Protein AF-A0ABD3V0P4-F1 (afdb_monomer)

Mean predicted aligned error: 9.11 Å

Foldseek 3Di:
DPPPPDDAQAAQDPDDLLLVSLVRRVVRLVVVCVVVVVVVDDQLSSLVSCLVRNDDVLVVVLVPFDDPPVCSSGNVSSSVSSNCVSVPQLPLVVLVVCLVPDDADPPHDPVRSLVVSLVSLVSNPCDPCSQVSRDD

Secondary structure (DSSP, 8-state):
-----PPPPPPP--SS-HHHHHHHHHHHHHHHHHHHTGGGS-HHHHHHHHHHHS-HHHHHHHHHS---TTTTT-HHHHHHHHHHHHSPPP-HHHHHHHHHT-PPPTT--HHHHHHHHHHHHTTTT-GGGGGGSS--

Structure (mmCIF, N/CA/C/O backbone):
data_AF-A0ABD3V0P4-F1
#
_entry.id   AF-A0ABD3V0P4-F1
#
loop_
_atom_site.group_PDB
_atom_site.id
_atom_site.type_symbol
_atom_site.label_atom_id
_atom_site.label_alt_id
_atom_site.label_comp_id
_atom_site.label_asym_id
_atom_site.label_entity_id
_atom_site.label_seq_id
_atom_site.pdbx_PDB_ins_code
_atom_site.Cartn_x
_atom_site.Cartn_y
_atom_site.Cartn_z
_atom_site.occupancy
_atom_site.B_iso_or_equiv
_atom_site.auth_seq_id
_atom_site.auth_comp_id
_atom_site.auth_asym_id
_atom_site.auth_atom_id
_atom_site.pdbx_PDB_model_num
ATOM 1 N N . MET A 1 1 ? -38.271 5.295 5.638 1.00 37.38 1 MET A N 1
ATOM 2 C CA . MET A 1 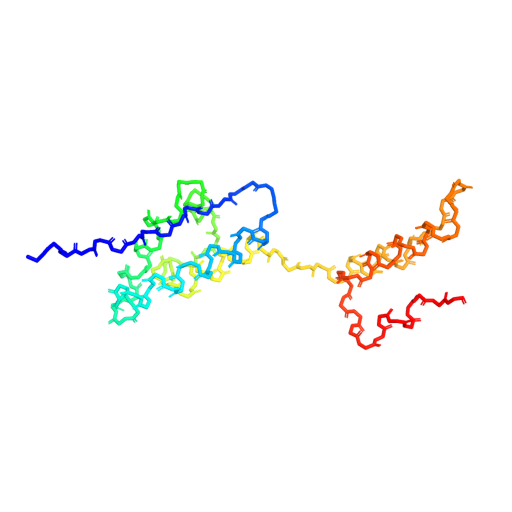1 ? -37.039 5.860 5.049 1.00 37.38 1 MET A CA 1
ATOM 3 C C . MET A 1 1 ? -35.986 4.768 5.059 1.00 37.38 1 MET A C 1
ATOM 5 O O . MET A 1 1 ? -35.429 4.472 6.107 1.00 37.38 1 MET A O 1
ATOM 9 N N . THR A 1 2 ? -35.813 4.065 3.944 1.00 40.81 2 THR A N 1
ATOM 10 C CA . THR A 1 2 ? -34.759 3.058 3.783 1.00 40.81 2 THR A CA 1
ATOM 11 C C . THR A 1 2 ? -33.415 3.770 3.838 1.00 40.81 2 THR A C 1
ATOM 13 O O . THR A 1 2 ? -33.044 4.453 2.890 1.00 40.81 2 THR A O 1
ATOM 16 N N . SER A 1 3 ? -32.729 3.664 4.979 1.00 45.22 3 SER A N 1
ATOM 17 C CA . SER A 1 3 ? -31.332 4.072 5.130 1.00 45.22 3 SER A CA 1
ATOM 18 C C . SER A 1 3 ? -30.527 3.355 4.046 1.00 45.22 3 SER A C 1
ATOM 20 O O . SER A 1 3 ? -30.382 2.131 4.087 1.00 45.22 3 SER A O 1
ATOM 22 N N . GLY A 1 4 ? -30.131 4.088 3.003 1.00 55.75 4 GLY A N 1
ATOM 23 C CA . GLY A 1 4 ? -29.355 3.538 1.900 1.00 55.75 4 GLY A CA 1
ATOM 24 C C . GLY A 1 4 ? -28.021 3.070 2.457 1.00 55.75 4 GLY A C 1
ATOM 25 O O . GLY A 1 4 ? -27.222 3.889 2.901 1.00 55.75 4 GLY A O 1
ATOM 26 N N . LYS A 1 5 ? -27.799 1.753 2.497 1.00 72.62 5 LYS A N 1
ATOM 27 C CA . LYS A 1 5 ? -26.505 1.199 2.899 1.00 72.62 5 LYS A CA 1
ATOM 28 C C . LYS A 1 5 ? -25.468 1.695 1.896 1.00 72.62 5 LYS A C 1
ATOM 30 O O . LYS A 1 5 ? -25.539 1.335 0.723 1.00 72.62 5 LYS A O 1
ATOM 35 N N . LEU A 1 6 ? -24.549 2.540 2.358 1.00 82.44 6 LEU A N 1
ATOM 36 C CA . LEU A 1 6 ? -23.395 2.945 1.567 1.00 82.44 6 LEU A CA 1
ATOM 37 C C . LEU A 1 6 ? -22.634 1.685 1.122 1.00 82.44 6 LEU A C 1
ATOM 39 O O . LEU A 1 6 ? -22.505 0.749 1.922 1.00 82.44 6 LEU A O 1
ATOM 43 N N . PRO A 1 7 ? -22.176 1.624 -0.139 1.00 83.94 7 PRO A N 1
ATOM 44 C CA . PRO A 1 7 ? -21.426 0.476 -0.620 1.00 83.94 7 PRO A CA 1
ATOM 45 C C . PRO A 1 7 ? -20.112 0.359 0.157 1.00 83.94 7 PRO A C 1
ATOM 47 O O . PRO A 1 7 ? -19.422 1.352 0.387 1.00 83.94 7 PRO A O 1
ATOM 50 N N . VAL A 1 8 ? -19.782 -0.863 0.572 1.00 91.19 8 VAL A N 1
ATOM 51 C CA . VAL A 1 8 ? -18.477 -1.170 1.171 1.00 91.19 8 VAL A CA 1
ATOM 52 C C . VAL A 1 8 ? -17.387 -1.145 0.090 1.00 91.19 8 VAL A C 1
ATOM 54 O O . VAL A 1 8 ? -17.704 -1.426 -1.071 1.00 91.19 8 VAL A O 1
ATOM 57 N N . PRO A 1 9 ? -16.123 -0.830 0.433 1.00 94.94 9 PRO A N 1
ATOM 58 C CA . PRO A 1 9 ? -15.013 -0.886 -0.516 1.00 94.94 9 PRO A CA 1
ATOM 59 C C . PRO A 1 9 ? -14.893 -2.266 -1.161 1.00 94.94 9 PRO A C 1
ATOM 61 O O . PRO A 1 9 ? -15.227 -3.279 -0.534 1.00 94.94 9 PRO A O 1
ATOM 64 N N . PHE A 1 10 ? -14.381 -2.323 -2.393 1.00 96.19 10 PHE A N 1
ATOM 65 C CA . PHE A 1 10 ? -13.983 -3.614 -2.939 1.00 96.19 10 PHE A CA 1
ATOM 66 C C . PHE A 1 10 ? -12.791 -4.141 -2.128 1.00 96.19 10 PHE A C 1
ATOM 68 O O . PHE A 1 10 ? -11.945 -3.351 -1.706 1.00 96.19 10 PHE A O 1
ATOM 75 N N . PRO A 1 11 ? -12.713 -5.455 -1.867 1.00 97.50 11 PRO A N 1
ATOM 76 C CA . PRO A 1 11 ? -11.554 -6.033 -1.199 1.00 97.50 11 PRO A CA 1
ATOM 77 C C . PRO A 1 11 ? -10.258 -5.767 -1.974 1.00 97.50 11 PRO A C 1
ATOM 79 O O . PRO A 1 11 ? -10.275 -5.710 -3.201 1.00 97.50 11 PRO A O 1
ATOM 82 N N . MET A 1 12 ? -9.128 -5.680 -1.270 1.00 97.88 12 MET A N 1
ATOM 83 C CA . MET A 1 12 ? -7.825 -5.472 -1.901 1.00 97.88 12 MET A CA 1
ATOM 84 C C . MET A 1 12 ? -7.451 -6.661 -2.802 1.00 97.88 12 MET A C 1
ATOM 86 O O . MET A 1 12 ? -7.386 -7.813 -2.355 1.00 97.88 12 MET A O 1
ATOM 90 N N . GLU A 1 13 ? -7.158 -6.373 -4.070 1.00 97.38 13 GLU A N 1
ATOM 91 C CA . GLU A 1 13 ? -6.719 -7.356 -5.058 1.00 97.38 13 GLU A CA 1
ATOM 92 C C . GLU A 1 13 ? -5.213 -7.634 -4.940 1.00 97.38 13 GLU A C 1
ATOM 94 O O . GLU A 1 13 ? -4.366 -6.838 -5.341 1.00 97.38 13 GLU A O 1
ATOM 99 N N . VAL A 1 14 ? -4.862 -8.814 -4.422 1.00 95.00 14 VAL A N 1
ATOM 100 C CA . VAL A 1 14 ? -3.467 -9.218 -4.147 1.00 95.00 14 VAL A CA 1
ATOM 101 C C . VAL A 1 14 ? -2.765 -9.917 -5.326 1.00 95.00 14 VAL A C 1
ATOM 103 O O . VAL A 1 14 ? -1.817 -10.677 -5.132 1.00 95.00 14 VAL A O 1
ATOM 106 N N . LYS A 1 15 ? -3.250 -9.725 -6.557 1.00 89.50 15 LYS A N 1
ATOM 107 C CA . LYS A 1 15 ? -2.683 -10.306 -7.787 1.00 89.50 15 LYS A CA 1
ATOM 108 C C . LYS A 1 15 ? -2.619 -9.249 -8.887 1.00 89.50 15 LYS A C 1
ATOM 110 O O . LYS A 1 15 ? -3.441 -8.345 -8.910 1.00 89.50 15 LYS A O 1
ATOM 115 N N . GLY A 1 16 ? -1.695 -9.405 -9.834 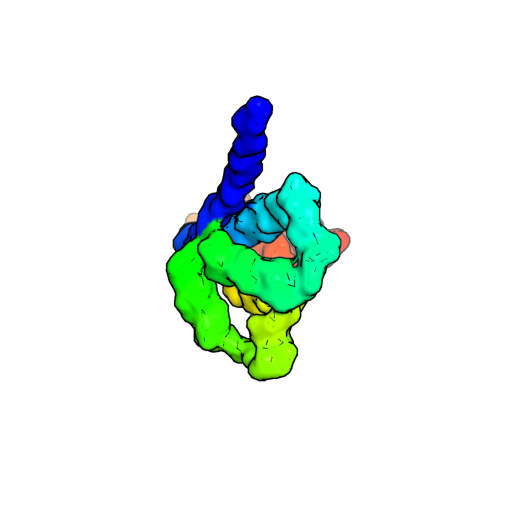1.00 89.19 16 GLY A N 1
ATOM 116 C CA . GLY A 1 16 ? -1.525 -8.451 -10.934 1.00 8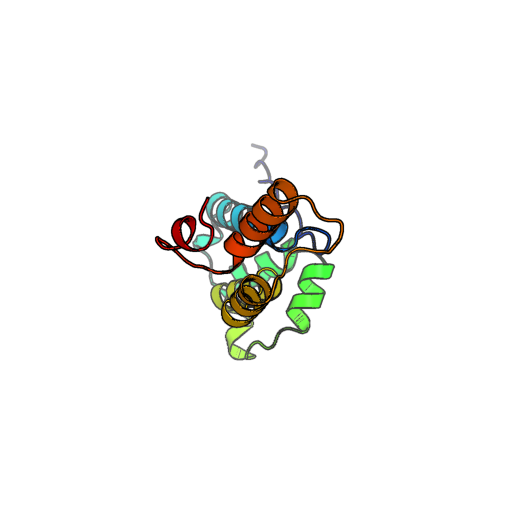9.19 16 GLY A CA 1
ATOM 117 C C . GLY A 1 16 ? -0.713 -7.227 -10.510 1.00 89.19 16 GLY A C 1
ATOM 118 O O . GLY A 1 16 ? 0.284 -7.373 -9.802 1.00 89.19 16 GLY A O 1
ATOM 119 N N . ASN A 1 17 ? -1.115 -6.033 -10.956 1.00 85.25 17 ASN A N 1
ATOM 120 C CA . ASN A 1 17 ? -0.427 -4.792 -10.602 1.00 85.25 17 ASN A CA 1
ATOM 121 C C . ASN A 1 17 ? -0.772 -4.366 -9.164 1.00 85.25 17 ASN A C 1
ATOM 123 O O . ASN A 1 17 ? -1.716 -3.618 -8.929 1.00 85.25 17 ASN A O 1
ATOM 127 N N . LEU A 1 18 ? 0.018 -4.843 -8.199 1.00 89.44 18 LEU A N 1
ATOM 128 C CA . LEU A 1 18 ? -0.204 -4.592 -6.771 1.00 89.44 18 LEU A CA 1
ATOM 129 C C . LEU A 1 18 ? -0.178 -3.104 -6.403 1.00 89.44 18 LEU A C 1
ATOM 131 O O . LEU A 1 18 ? -0.914 -2.696 -5.507 1.00 89.44 18 LEU A O 1
ATOM 135 N N . SER A 1 19 ? 0.635 -2.301 -7.096 1.00 88.12 19 SER A N 1
ATOM 136 C CA . SER A 1 19 ? 0.762 -0.871 -6.814 1.00 88.12 19 SER A CA 1
ATOM 137 C C . SER A 1 19 ? -0.503 -0.106 -7.197 1.00 88.12 19 SER A C 1
ATOM 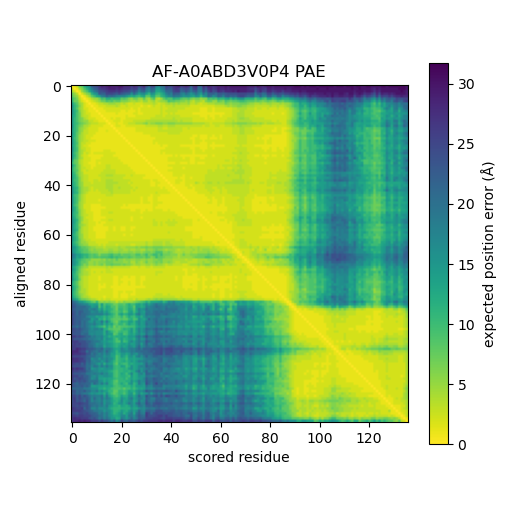139 O O . SER A 1 19 ? -1.028 0.674 -6.396 1.00 88.12 19 SER A O 1
ATOM 141 N N . ASP A 1 20 ? -1.027 -0.363 -8.397 1.00 86.38 20 ASP A N 1
ATOM 142 C CA . ASP A 1 20 ? -2.280 0.241 -8.861 1.00 86.38 20 ASP A CA 1
ATOM 143 C C . ASP A 1 20 ? -3.460 -0.248 -8.015 1.00 86.38 20 ASP A C 1
ATOM 145 O O . ASP A 1 20 ? -4.270 0.559 -7.558 1.00 86.38 20 ASP A O 1
ATOM 149 N N . ASN A 1 21 ? -3.513 -1.554 -7.730 1.00 94.44 21 ASN A N 1
ATOM 150 C CA . ASN A 1 21 ? -4.559 -2.151 -6.900 1.00 94.44 21 ASN A CA 1
ATOM 151 C C . ASN A 1 21 ? -4.585 -1.542 -5.492 1.00 94.44 21 ASN A C 1
ATOM 153 O O . ASN A 1 21 ? -5.659 -1.214 -4.988 1.00 94.44 21 ASN A O 1
ATOM 157 N N . TRP A 1 22 ? -3.418 -1.359 -4.861 1.00 96.81 22 TRP A N 1
ATOM 158 C CA . TRP A 1 22 ? -3.336 -0.743 -3.536 1.00 96.81 22 TRP A CA 1
ATOM 159 C C . TRP A 1 22 ? -3.759 0.720 -3.577 1.00 96.81 22 TRP A C 1
ATOM 161 O O . TRP A 1 22 ? -4.534 1.149 -2.731 1.00 96.81 22 TRP A O 1
ATOM 171 N N . THR A 1 23 ? -3.297 1.476 -4.575 1.00 94.56 23 THR A N 1
ATOM 172 C CA . THR A 1 23 ? -3.667 2.890 -4.742 1.00 94.56 23 THR A CA 1
ATOM 173 C C . THR A 1 23 ? -5.179 3.049 -4.921 1.00 94.56 23 THR A C 1
ATOM 175 O O . THR A 1 23 ? -5.791 3.934 -4.320 1.00 94.56 23 THR A O 1
ATOM 178 N N . PHE A 1 24 ? -5.801 2.162 -5.702 1.00 95.75 24 PHE A N 1
ATOM 179 C CA . PHE A 1 24 ? -7.250 2.118 -5.860 1.00 95.75 24 PHE A CA 1
ATOM 180 C C . PHE A 1 24 ? -7.956 1.781 -4.539 1.00 95.75 24 PHE A C 1
ATOM 182 O O . PHE A 1 24 ? -8.839 2.526 -4.116 1.00 95.75 24 PHE A O 1
ATOM 189 N N . PHE A 1 25 ? -7.543 0.708 -3.858 1.00 97.88 25 PHE A N 1
ATOM 190 C CA . PHE A 1 25 ? -8.122 0.292 -2.578 1.00 97.88 25 PHE A CA 1
ATOM 191 C C . PHE A 1 25 ? -7.997 1.374 -1.492 1.00 97.88 25 PHE A C 1
ATOM 193 O O . PHE A 1 25 ? -8.980 1.677 -0.817 1.00 97.88 25 PHE A O 1
ATOM 200 N N . GLU A 1 26 ? -6.820 1.990 -1.348 1.00 97.12 26 GLU A N 1
ATOM 201 C CA . GLU A 1 26 ? -6.548 3.088 -0.408 1.00 97.12 26 GLU A CA 1
ATOM 202 C C . GLU A 1 26 ? -7.490 4.273 -0.681 1.00 97.12 26 GLU A C 1
ATOM 204 O O . GLU A 1 26 ? -8.158 4.757 0.231 1.00 97.12 26 GLU A O 1
ATOM 209 N N . SER A 1 27 ? -7.673 4.650 -1.953 1.00 96.62 27 SER A N 1
ATOM 210 C CA . SER A 1 27 ? -8.626 5.699 -2.339 1.00 96.62 27 SER A CA 1
ATOM 211 C C . SER A 1 27 ? -10.086 5.339 -2.023 1.00 96.62 27 SER A C 1
ATOM 213 O O . SER A 1 27 ? -10.868 6.196 -1.598 1.00 96.62 27 SER A O 1
ATOM 215 N N . GLN A 1 28 ? -10.491 4.078 -2.211 1.00 96.88 28 GLN A N 1
ATOM 216 C CA . GLN A 1 28 ? -11.835 3.633 -1.832 1.00 96.88 28 GLN A CA 1
ATOM 217 C C . GLN A 1 28 ? -12.044 3.668 -0.319 1.00 96.88 28 GLN A C 1
ATOM 219 O O . GLN A 1 28 ? -13.115 4.073 0.137 1.00 96.88 28 GLN A O 1
ATOM 224 N N . TRP A 1 29 ? -11.037 3.245 0.445 1.00 97.50 29 TRP A N 1
ATOM 225 C CA . TRP A 1 29 ? -11.056 3.290 1.900 1.00 97.50 29 TRP A CA 1
ATOM 226 C C . TRP A 1 29 ? -11.238 4.722 2.409 1.00 97.50 29 TRP A C 1
ATOM 228 O O . TRP A 1 29 ? -12.154 4.958 3.194 1.00 97.50 29 TRP A O 1
ATOM 238 N N . ASP A 1 30 ? -10.451 5.678 1.909 1.00 96.44 30 ASP A N 1
ATOM 239 C CA . ASP A 1 30 ? -10.531 7.086 2.320 1.00 96.44 30 ASP A CA 1
ATOM 240 C C . ASP A 1 30 ? -11.936 7.664 2.094 1.00 96.44 30 ASP A C 1
ATOM 242 O O . ASP A 1 30 ? -12.542 8.264 2.987 1.00 96.44 30 ASP A O 1
ATOM 246 N N . ASN A 1 31 ? -12.505 7.421 0.910 1.00 96.00 31 ASN A N 1
ATOM 247 C CA . ASN A 1 31 ? -13.861 7.858 0.582 1.00 96.00 31 ASN A CA 1
ATOM 248 C C . ASN A 1 31 ? -14.916 7.190 1.472 1.00 96.00 31 ASN A C 1
ATOM 250 O O . ASN A 1 31 ? -15.855 7.846 1.929 1.00 96.00 31 ASN A O 1
ATOM 254 N N . TYR A 1 32 ? -14.777 5.887 1.720 1.00 96.25 32 TYR A N 1
ATOM 255 C CA . TYR A 1 32 ? -15.689 5.132 2.573 1.00 96.25 32 TYR A CA 1
ATOM 256 C C . TYR A 1 32 ? -15.660 5.636 4.014 1.00 96.25 32 TYR A C 1
ATOM 258 O O . TYR A 1 32 ? -16.710 5.764 4.650 1.00 96.25 32 TYR A O 1
ATOM 266 N N . GLU A 1 33 ? -14.475 5.968 4.519 1.00 95.62 33 GLU A N 1
ATOM 267 C CA . GLU A 1 33 ? -14.295 6.455 5.876 1.00 95.62 33 GLU A CA 1
ATOM 268 C C . GLU A 1 33 ? -15.055 7.770 6.106 1.00 95.62 33 GLU A C 1
ATOM 270 O O . GLU A 1 33 ? -15.829 7.890 7.060 1.00 95.62 33 GLU A O 1
ATOM 275 N N . ILE A 1 34 ? -14.916 8.709 5.167 1.00 95.50 34 ILE A N 1
ATOM 276 C CA . ILE A 1 34 ? -15.610 10.001 5.181 1.00 95.50 34 ILE A CA 1
ATOM 277 C C . ILE A 1 34 ? -17.120 9.810 4.999 1.00 95.50 34 ILE A C 1
ATOM 279 O O . ILE A 1 34 ? -17.919 10.356 5.762 1.00 95.50 34 ILE A O 1
ATOM 283 N N . ALA A 1 35 ? -17.535 9.022 4.002 1.00 94.31 35 ALA A N 1
ATOM 284 C CA . ALA A 1 35 ? -18.947 8.851 3.661 1.00 94.31 35 ALA A CA 1
ATOM 285 C C . ALA A 1 35 ? -19.755 8.208 4.798 1.00 94.31 35 ALA A C 1
ATOM 287 O O . ALA A 1 35 ? -20.927 8.530 4.993 1.00 94.31 35 ALA A O 1
ATOM 288 N N . THR A 1 36 ? -19.133 7.308 5.562 1.00 94.81 36 THR A N 1
ATOM 289 C CA . THR A 1 36 ? -19.769 6.613 6.692 1.00 94.81 36 THR A CA 1
ATOM 290 C C . THR A 1 36 ? -19.605 7.335 8.032 1.00 94.81 36 THR A C 1
ATOM 292 O O . THR A 1 36 ? -20.219 6.929 9.023 1.00 94.81 36 THR A O 1
ATOM 295 N N . GLY A 1 37 ? -18.797 8.399 8.089 1.00 95.12 37 GLY A N 1
ATOM 296 C CA . GLY A 1 37 ? -18.442 9.082 9.334 1.00 95.12 37 GLY A CA 1
ATOM 297 C C . GLY A 1 37 ? -17.529 8.256 10.249 1.00 95.12 37 GLY A C 1
ATOM 298 O O . GLY A 1 37 ? -17.485 8.505 11.459 1.00 95.12 37 GLY A O 1
ATOM 299 N N . LEU A 1 38 ? -16.856 7.234 9.703 1.00 95.56 38 LEU A N 1
ATOM 300 C CA . LEU A 1 38 ? -15.849 6.445 10.416 1.00 95.56 38 LEU A CA 1
ATOM 301 C C . LEU A 1 38 ? -14.633 7.299 10.780 1.00 95.56 38 LEU A C 1
ATOM 303 O O . LEU A 1 38 ? -14.009 7.035 11.802 1.00 95.56 38 LEU A O 1
ATOM 307 N N . ASP A 1 39 ? -14.353 8.349 10.012 1.00 95.75 39 ASP A N 1
ATOM 308 C CA . ASP A 1 39 ? -13.243 9.289 10.208 1.00 95.75 39 ASP A CA 1
ATOM 309 C C . ASP A 1 39 ? -13.272 9.952 11.591 1.00 95.75 39 ASP A C 1
ATOM 311 O O . ASP A 1 39 ? -12.237 10.262 12.182 1.00 95.75 39 ASP A O 1
ATOM 315 N N . LYS A 1 40 ? -14.477 10.091 12.151 1.00 96.56 40 LYS A N 1
ATOM 316 C CA . LYS A 1 40 ? -14.750 10.680 13.470 1.00 96.56 40 LYS A CA 1
ATOM 317 C C . LYS A 1 40 ? -14.791 9.656 14.605 1.00 96.56 40 LYS A C 1
ATOM 319 O O . LYS A 1 40 ? -15.079 10.025 15.744 1.00 96.56 40 LYS A O 1
ATOM 324 N N . LYS A 1 41 ? -14.599 8.368 14.316 1.00 96.44 41 LYS A N 1
ATOM 325 C CA . LYS A 1 41 ? -14.605 7.291 15.318 1.00 96.44 41 LYS A CA 1
ATOM 326 C C . LYS A 1 41 ? -13.214 7.084 15.906 1.00 96.44 41 LYS A C 1
ATOM 328 O O . LYS A 1 41 ? -12.211 7.538 15.364 1.00 96.44 41 LYS A O 1
ATOM 333 N N . GLU A 1 42 ? -13.172 6.368 17.027 1.00 95.75 42 GLU A N 1
ATOM 334 C CA . GLU A 1 42 ? -11.915 5.941 17.633 1.00 95.75 42 GLU A CA 1
ATOM 335 C C . GLU A 1 42 ? -11.080 5.100 16.654 1.00 95.75 42 GLU A C 1
ATOM 337 O O . GLU A 1 42 ? -11.604 4.330 15.843 1.00 95.75 42 GLU A O 1
ATOM 342 N N . ASP A 1 43 ? -9.760 5.239 16.750 1.00 94.06 43 ASP A N 1
ATOM 343 C CA . ASP A 1 43 ? -8.812 4.651 15.801 1.00 94.06 43 ASP A CA 1
ATOM 344 C C . ASP A 1 43 ? -8.868 3.112 15.778 1.00 94.06 43 ASP A C 1
ATOM 346 O O . ASP A 1 43 ? -8.769 2.492 14.722 1.00 94.06 43 ASP A O 1
ATOM 350 N N . ASN A 1 44 ? -9.146 2.484 16.926 1.00 93.50 44 ASN A N 1
ATOM 351 C CA . ASN A 1 44 ? -9.377 1.040 17.044 1.00 93.50 44 ASN A CA 1
ATOM 352 C C . ASN A 1 44 ? -10.595 0.562 16.224 1.00 93.50 44 ASN A C 1
ATOM 354 O O . ASN A 1 44 ? -10.538 -0.515 15.631 1.00 93.50 44 ASN A O 1
ATOM 358 N N . ILE A 1 45 ? -11.683 1.340 16.172 1.00 95.81 45 ILE A N 1
ATOM 359 C CA . ILE A 1 45 ? -12.894 1.033 15.399 1.00 95.81 45 ILE A CA 1
ATOM 360 C C . ILE A 1 45 ? -12.592 1.178 13.912 1.00 95.81 45 ILE A C 1
ATOM 362 O O . ILE A 1 45 ? -12.966 0.309 13.120 1.00 95.81 45 ILE A O 1
ATOM 366 N N . ARG A 1 46 ? -11.884 2.243 13.527 1.00 96.88 46 ARG A N 1
ATOM 367 C CA . ARG A 1 46 ? -11.452 2.459 12.140 1.00 96.88 46 ARG A CA 1
ATOM 368 C C . ARG A 1 46 ? -10.545 1.322 11.669 1.00 96.88 46 ARG A C 1
ATOM 370 O O . ARG A 1 46 ? -10.830 0.704 10.646 1.00 96.88 46 ARG A O 1
ATOM 377 N N . ALA A 1 47 ? -9.536 0.962 12.463 1.00 96.38 47 ALA A N 1
ATOM 378 C CA . ALA A 1 47 ? -8.636 -0.159 12.202 1.00 96.38 47 ALA A CA 1
ATOM 379 C C . ALA A 1 47 ? -9.381 -1.498 12.088 1.00 96.38 47 ALA A C 1
ATOM 381 O O . ALA A 1 47 ? -9.179 -2.240 11.127 1.00 96.38 47 ALA A O 1
ATOM 382 N N . ALA A 1 48 ? -10.282 -1.806 13.027 1.00 96.19 48 ALA A N 1
ATOM 383 C CA . ALA A 1 48 ? -11.096 -3.021 12.970 1.00 96.19 48 ALA A CA 1
ATOM 384 C C . ALA A 1 48 ? -11.978 -3.064 11.712 1.00 96.19 48 ALA A C 1
ATOM 386 O O . ALA A 1 48 ? -12.128 -4.117 11.091 1.00 96.19 48 ALA A O 1
ATOM 387 N N . THR A 1 49 ? -12.521 -1.915 11.306 1.00 96.88 49 THR A N 1
ATOM 388 C CA . THR A 1 49 ? -13.337 -1.813 10.095 1.00 96.88 49 THR A CA 1
ATOM 389 C C . THR A 1 49 ? -12.496 -2.044 8.841 1.00 96.88 49 THR A C 1
ATOM 391 O O . THR A 1 49 ? -12.896 -2.856 8.008 1.00 96.88 49 THR A O 1
ATOM 394 N N . LEU A 1 50 ? -11.307 -1.440 8.735 1.00 97.62 50 LEU A N 1
ATOM 395 C CA . LEU A 1 50 ? -10.364 -1.690 7.636 1.00 97.62 50 LEU A CA 1
ATOM 396 C C . LEU A 1 50 ? -10.049 -3.190 7.506 1.00 97.62 50 LEU A C 1
ATOM 398 O O . LEU A 1 50 ? -10.164 -3.764 6.424 1.00 97.62 50 LEU A O 1
ATOM 402 N N . LEU A 1 51 ? -9.713 -3.842 8.625 1.00 96.50 51 LEU A N 1
ATOM 403 C CA . LEU A 1 51 ? -9.428 -5.282 8.689 1.00 96.50 51 LEU A CA 1
ATOM 404 C C . LEU A 1 51 ? -10.613 -6.144 8.236 1.00 96.50 51 LEU A C 1
ATOM 406 O O . LEU A 1 51 ? -10.404 -7.215 7.669 1.00 96.50 51 LEU A O 1
ATOM 410 N N . SER A 1 52 ? -11.845 -5.677 8.446 1.00 96.06 52 SER A N 1
ATOM 411 C CA . SER A 1 52 ? -13.050 -6.383 8.004 1.00 96.06 52 SER A CA 1
ATOM 412 C C . SER A 1 52 ? -13.316 -6.266 6.496 1.00 96.06 52 SER A C 1
ATOM 414 O O . SER A 1 52 ? -13.869 -7.197 5.912 1.00 96.06 52 SER A O 1
ATOM 416 N N . VAL A 1 53 ? -12.911 -5.158 5.857 1.00 96.81 53 VAL A N 1
ATOM 417 C CA . VAL A 1 53 ? -13.234 -4.868 4.445 1.00 96.81 53 VAL A CA 1
ATOM 418 C C . VAL A 1 53 ? -12.088 -5.157 3.473 1.00 96.81 53 VAL A C 1
ATOM 420 O O . VAL A 1 53 ? -12.346 -5.390 2.298 1.00 96.81 53 VAL A O 1
ATOM 423 N N . MET A 1 54 ? -10.834 -5.217 3.940 1.00 97.00 54 MET A N 1
ATOM 424 C CA . MET A 1 54 ? -9.658 -5.439 3.078 1.00 97.00 54 MET A CA 1
ATOM 425 C C . MET A 1 54 ? -9.636 -6.797 2.359 1.00 97.00 54 MET A C 1
ATOM 427 O O . MET A 1 54 ? -8.877 -6.986 1.413 1.00 97.00 54 MET A O 1
ATOM 431 N N . GLY A 1 55 ? -10.468 -7.746 2.791 1.00 97.56 55 GLY A N 1
ATOM 432 C CA . GLY A 1 55 ? -10.547 -9.085 2.219 1.00 97.56 55 GLY A CA 1
ATOM 433 C C . GLY A 1 55 ? -9.584 -10.088 2.848 1.00 97.56 55 GLY A C 1
ATOM 434 O O . GLY A 1 55 ? -8.591 -9.745 3.487 1.00 97.56 55 GLY A O 1
ATOM 435 N N . ARG A 1 56 ? -9.891 -11.375 2.646 1.00 97.56 56 ARG A N 1
ATOM 436 C CA . ARG A 1 56 ? -9.196 -12.502 3.288 1.00 97.56 56 ARG A CA 1
ATOM 437 C C . ARG A 1 56 ? -7.697 -12.530 2.996 1.00 97.56 56 ARG A C 1
ATOM 439 O O . ARG A 1 56 ? -6.909 -12.709 3.918 1.00 97.56 56 ARG A O 1
ATOM 446 N N . GLU A 1 57 ? -7.308 -12.392 1.733 1.00 97.62 57 GLU A N 1
ATOM 447 C CA . GLU A 1 57 ? -5.903 -12.550 1.343 1.00 97.62 57 GLU A CA 1
ATOM 448 C C . GLU A 1 57 ? -5.044 -11.376 1.826 1.00 97.62 57 GLU A C 1
ATOM 450 O O . GLU A 1 57 ? -3.969 -11.591 2.383 1.00 97.62 57 GLU A O 1
ATOM 455 N N . CYS A 1 58 ? -5.554 -10.145 1.729 1.00 97.69 58 CYS A N 1
ATOM 456 C CA . CYS A 1 58 ? -4.897 -8.976 2.313 1.00 97.69 58 CYS A CA 1
ATOM 457 C C . CYS A 1 58 ? -4.793 -9.091 3.842 1.00 97.69 58 CYS A C 1
ATOM 459 O O . CYS A 1 58 ? -3.744 -8.802 4.416 1.00 97.69 58 CYS A O 1
ATOM 461 N N . TYR A 1 59 ? -5.835 -9.594 4.511 1.00 97.62 59 TYR A N 1
ATOM 462 C CA . TYR A 1 59 ? -5.793 -9.845 5.952 1.00 97.62 59 TYR A CA 1
ATOM 463 C C . TYR A 1 59 ? -4.733 -10.893 6.331 1.00 97.62 59 TYR A C 1
ATOM 465 O O . TYR A 1 59 ? -4.001 -10.708 7.303 1.00 97.62 59 TYR A O 1
ATOM 473 N N . ARG A 1 60 ? -4.578 -11.968 5.543 1.00 97.31 60 ARG A N 1
ATOM 474 C CA . ARG A 1 60 ? -3.492 -12.946 5.742 1.00 97.31 60 ARG A CA 1
ATOM 475 C C . ARG A 1 60 ? -2.119 -12.292 5.616 1.00 97.31 60 ARG A C 1
ATOM 477 O O . ARG A 1 60 ? -1.255 -12.581 6.435 1.00 97.31 60 ARG A O 1
ATOM 484 N N . ILE A 1 61 ? -1.912 -11.415 4.633 1.00 96.06 61 ILE A N 1
ATOM 485 C CA . ILE A 1 61 ? -0.661 -10.654 4.486 1.00 96.06 61 ILE A CA 1
ATOM 486 C C . ILE A 1 61 ? -0.418 -9.800 5.732 1.00 96.06 61 ILE A C 1
ATOM 488 O O . ILE A 1 61 ? 0.635 -9.925 6.355 1.00 96.06 61 ILE A O 1
ATOM 492 N N . PHE A 1 62 ? -1.417 -9.016 6.150 1.00 96.00 62 PHE A N 1
ATOM 493 C CA . PHE A 1 62 ? -1.358 -8.181 7.351 1.00 96.00 62 PHE A CA 1
ATOM 494 C C . PHE A 1 62 ? -0.891 -8.957 8.592 1.00 96.00 62 PHE A C 1
ATOM 496 O O . PHE A 1 62 ? -0.040 -8.473 9.338 1.00 96.00 62 PHE A O 1
ATOM 503 N N . GLN A 1 63 ? -1.401 -10.175 8.807 1.00 95.00 63 GLN A N 1
ATOM 504 C CA . GLN A 1 63 ? -1.019 -10.994 9.962 1.00 95.00 63 GLN A CA 1
ATOM 505 C C . GLN A 1 63 ? 0.490 -11.279 10.023 1.00 95.00 63 GLN A C 1
ATOM 507 O O . GLN A 1 63 ? 1.040 -11.340 11.124 1.00 95.00 63 GLN A O 1
ATOM 512 N N . HIS A 1 64 ? 1.151 -11.389 8.867 1.00 94.81 64 HIS A N 1
ATOM 513 C CA . HIS A 1 64 ? 2.581 -11.683 8.746 1.00 94.81 64 HIS A CA 1
ATOM 514 C C . HIS A 1 64 ? 3.464 -10.427 8.660 1.00 94.81 64 HIS A C 1
ATOM 516 O O . HIS A 1 64 ? 4.687 -10.552 8.689 1.00 94.81 64 HIS A O 1
ATOM 522 N N . LEU A 1 65 ? 2.884 -9.223 8.576 1.00 93.62 65 LEU A N 1
ATOM 523 C CA . LEU A 1 65 ? 3.662 -7.985 8.614 1.00 93.62 65 LEU A CA 1
ATOM 524 C C . LEU A 1 65 ? 4.245 -7.759 10.011 1.00 93.62 65 LEU A C 1
ATOM 526 O O . LEU A 1 65 ? 3.590 -7.989 11.032 1.00 93.62 65 LEU A O 1
ATOM 530 N N . TYR A 1 66 ? 5.481 -7.266 10.060 1.00 90.06 66 TYR A N 1
ATOM 531 C CA . TYR A 1 66 ? 6.103 -6.857 11.311 1.00 90.06 66 TYR A CA 1
ATOM 532 C C . TYR A 1 66 ? 5.553 -5.493 11.741 1.00 90.06 66 TYR A C 1
ATOM 534 O O . TYR A 1 66 ? 5.943 -4.451 11.219 1.00 90.06 66 TYR A O 1
ATOM 542 N N . ILE A 1 67 ? 4.627 -5.511 12.698 1.00 90.75 67 ILE A N 1
ATOM 543 C CA . ILE A 1 67 ? 4.049 -4.323 13.329 1.00 90.75 67 ILE A CA 1
ATOM 544 C C . ILE A 1 67 ? 4.113 -4.549 14.845 1.00 90.75 67 ILE A C 1
ATOM 546 O O . ILE A 1 67 ? 3.608 -5.586 15.294 1.00 90.75 67 ILE A O 1
ATOM 550 N N . PRO A 1 68 ? 4.703 -3.625 15.630 1.00 89.88 68 PRO A N 1
ATOM 551 C CA . PRO A 1 68 ? 4.705 -3.714 17.089 1.00 89.88 68 PRO A CA 1
ATOM 552 C C . PRO A 1 68 ? 3.286 -3.891 17.644 1.00 89.88 68 PRO A C 1
ATOM 554 O O . PRO A 1 68 ? 2.354 -3.235 17.179 1.00 89.88 68 PRO A O 1
ATOM 557 N N . ASP A 1 69 ? 3.102 -4.743 18.655 1.00 82.12 69 ASP A N 1
ATOM 558 C CA . ASP A 1 69 ? 1.762 -5.123 19.139 1.00 82.12 69 ASP A CA 1
ATOM 559 C C . ASP A 1 69 ? 0.908 -3.930 19.596 1.00 82.12 69 ASP A C 1
ATOM 561 O O . ASP A 1 69 ? -0.299 -3.894 19.350 1.00 82.12 69 ASP A O 1
ATOM 565 N N . GLY A 1 70 ? 1.534 -2.914 20.199 1.00 82.94 70 GLY A N 1
ATOM 566 C CA . GLY A 1 70 ? 0.861 -1.671 20.595 1.00 82.94 70 GLY A CA 1
ATOM 567 C C . GLY A 1 70 ? 0.347 -0.834 19.416 1.00 82.94 70 GLY A C 1
ATOM 568 O O . GLY A 1 70 ? -0.573 -0.034 19.584 1.00 82.94 70 GLY A O 1
ATOM 569 N N . ASP A 1 71 ? 0.892 -1.050 18.219 1.00 88.00 71 ASP A N 1
ATOM 570 C CA . ASP A 1 71 ? 0.569 -0.299 17.008 1.00 88.00 71 ASP A CA 1
ATOM 571 C C . ASP A 1 71 ? -0.319 -1.081 16.029 1.00 88.00 71 ASP A C 1
ATOM 573 O O . ASP A 1 71 ? -0.878 -0.488 15.108 1.00 88.00 71 ASP A O 1
ATOM 577 N N . ARG A 1 72 ? -0.555 -2.382 16.255 1.00 87.12 72 ARG A N 1
ATOM 578 C CA . ARG A 1 72 ? -1.474 -3.215 15.445 1.00 87.12 72 ARG A CA 1
ATOM 579 C C . ARG A 1 72 ? -2.950 -2.811 15.537 1.00 87.12 72 ARG A C 1
ATOM 581 O O . ARG A 1 72 ? -3.791 -3.409 14.873 1.00 87.12 72 ARG A O 1
ATOM 588 N N . LYS A 1 73 ? -3.270 -1.818 16.366 1.00 89.06 73 LYS A N 1
ATOM 589 C CA . LYS A 1 73 ? -4.604 -1.211 16.495 1.00 89.06 73 LYS A CA 1
ATOM 590 C C . LYS A 1 73 ? -4.667 0.207 15.932 1.00 89.06 73 LYS A C 1
ATOM 592 O O . LYS A 1 73 ? -5.738 0.803 15.976 1.00 89.06 73 LYS A O 1
ATOM 597 N N . LYS A 1 74 ? -3.540 0.741 15.448 1.00 93.94 74 LYS A N 1
ATOM 598 C CA . LYS A 1 74 ? -3.457 2.096 14.914 1.00 93.94 74 LYS A CA 1
ATOM 599 C C . LYS A 1 74 ? -3.680 2.077 13.414 1.00 93.94 74 LYS A C 1
ATOM 601 O O . LYS A 1 74 ? -2.895 1.454 12.697 1.00 93.94 74 LYS A O 1
ATOM 606 N N . LEU A 1 75 ? -4.712 2.762 12.928 1.00 95.25 75 LEU A N 1
ATOM 607 C CA . LEU A 1 75 ? -5.075 2.720 11.509 1.00 95.25 75 LEU A CA 1
ATOM 608 C C . LEU A 1 75 ? -3.908 3.167 10.622 1.00 95.25 75 LEU A C 1
ATOM 610 O O . LEU A 1 75 ? -3.568 2.494 9.651 1.00 95.25 75 LEU A O 1
ATOM 614 N N . SER A 1 76 ? -3.264 4.275 10.989 1.00 94.56 76 SER A N 1
ATOM 615 C CA . SER A 1 76 ? -2.152 4.850 10.229 1.00 94.56 76 SER A CA 1
ATOM 616 C C . SER A 1 76 ? -0.960 3.899 10.119 1.00 94.56 76 SER A C 1
ATOM 618 O O . SER A 1 76 ? -0.361 3.787 9.050 1.00 94.56 76 SER A O 1
ATOM 620 N N . THR A 1 77 ? -0.636 3.163 11.187 1.00 95.31 77 THR A N 1
ATOM 621 C CA . THR A 1 77 ? 0.442 2.167 11.156 1.00 95.31 77 THR A CA 1
ATOM 622 C C . THR A 1 77 ? 0.082 0.984 10.263 1.00 95.31 77 THR A C 1
ATOM 624 O O . THR A 1 77 ? 0.928 0.524 9.497 1.00 95.31 77 THR A O 1
ATOM 627 N N . ILE A 1 78 ? -1.166 0.510 10.325 1.00 95.94 78 ILE A N 1
ATOM 628 C CA . ILE A 1 78 ? -1.648 -0.600 9.491 1.00 95.94 78 ILE A CA 1
ATOM 629 C C . ILE A 1 78 ? -1.593 -0.216 8.008 1.00 95.94 78 ILE A C 1
ATOM 631 O O . ILE A 1 78 ? -1.002 -0.949 7.215 1.00 95.94 78 ILE A O 1
ATOM 635 N N . LEU A 1 79 ? -2.154 0.942 7.639 1.00 96.25 79 LEU A N 1
ATOM 636 C CA . LEU A 1 79 ? -2.140 1.443 6.261 1.00 96.25 79 LEU A CA 1
ATOM 637 C C . LEU A 1 79 ? -0.713 1.632 5.748 1.00 96.25 79 LEU A C 1
ATOM 639 O O . LEU A 1 79 ? -0.400 1.193 4.645 1.00 96.25 79 LEU A O 1
ATOM 643 N N . LYS A 1 80 ? 0.178 2.208 6.563 1.00 94.81 80 LYS A N 1
ATOM 644 C CA . LYS A 1 80 ? 1.587 2.377 6.197 1.00 94.81 80 LYS A CA 1
ATOM 645 C C . LYS A 1 80 ? 2.273 1.038 5.922 1.00 94.81 80 LYS A C 1
ATOM 647 O O . LYS A 1 80 ? 2.931 0.904 4.896 1.00 94.81 80 LYS A O 1
ATOM 652 N N . ALA A 1 81 ? 2.118 0.058 6.810 1.00 94.69 81 ALA A N 1
ATOM 653 C CA . ALA A 1 81 ? 2.759 -1.246 6.656 1.00 94.69 81 ALA A CA 1
ATOM 654 C C . ALA A 1 81 ? 2.243 -1.996 5.416 1.00 94.69 81 ALA A C 1
ATOM 656 O O . ALA A 1 81 ? 3.023 -2.613 4.693 1.00 94.69 81 ALA A O 1
ATOM 657 N N . LEU A 1 82 ? 0.937 -1.916 5.141 1.00 95.88 82 LEU A N 1
ATOM 658 C CA . LEU A 1 82 ? 0.349 -2.493 3.931 1.00 95.88 82 LEU A CA 1
ATOM 659 C C . LEU A 1 82 ? 0.834 -1.773 2.670 1.00 95.88 82 LEU A C 1
ATOM 661 O O . LEU A 1 82 ? 1.217 -2.430 1.706 1.00 95.88 82 LEU A O 1
ATOM 665 N N . LYS A 1 83 ? 0.904 -0.440 2.693 1.00 95.06 83 LYS A N 1
ATOM 666 C CA . LYS A 1 83 ? 1.445 0.355 1.588 1.00 95.06 83 LYS A CA 1
ATOM 667 C C . LYS A 1 83 ? 2.893 -0.004 1.286 1.00 95.06 83 LYS A C 1
ATOM 669 O O . LYS A 1 83 ? 3.221 -0.221 0.132 1.00 95.06 83 LYS A O 1
ATOM 674 N N . GLU A 1 84 ? 3.744 -0.127 2.301 1.00 92.38 84 GLU A N 1
ATOM 675 C CA . GLU A 1 84 ? 5.143 -0.547 2.130 1.00 92.38 84 GLU A CA 1
ATOM 676 C C . GLU A 1 84 ? 5.271 -1.983 1.592 1.00 92.38 84 GLU A C 1
ATOM 678 O O . GLU A 1 84 ? 6.254 -2.298 0.924 1.00 92.38 84 GLU A O 1
ATOM 683 N N . HIS A 1 85 ? 4.283 -2.847 1.852 1.00 92.75 85 HIS A N 1
ATOM 684 C CA . HIS A 1 85 ? 4.235 -4.200 1.305 1.00 92.75 85 HIS A CA 1
ATOM 685 C C . HIS A 1 85 ? 3.798 -4.234 -0.169 1.00 92.75 85 HIS A C 1
ATOM 687 O O . HIS A 1 85 ? 4.432 -4.908 -0.977 1.00 92.75 85 HIS A O 1
ATOM 693 N N . PHE A 1 86 ? 2.716 -3.533 -0.525 1.00 92.56 86 PHE A N 1
ATOM 694 C CA . PHE A 1 86 ? 2.145 -3.565 -1.880 1.00 92.56 86 PHE A CA 1
ATOM 695 C C . PHE A 1 86 ? 2.798 -2.584 -2.852 1.00 92.56 86 PHE A C 1
ATOM 697 O O . PHE A 1 86 ? 2.817 -2.826 -4.057 1.00 92.56 86 PHE A O 1
ATOM 704 N N . ILE A 1 87 ? 3.349 -1.497 -2.322 1.00 88.62 87 ILE A N 1
ATOM 705 C CA . ILE A 1 87 ? 4.151 -0.507 -3.032 1.00 88.62 87 ILE A CA 1
ATOM 706 C C . ILE A 1 87 ? 5.547 -0.549 -2.403 1.00 88.62 87 ILE A C 1
ATOM 708 O O . ILE A 1 87 ? 5.903 0.332 -1.608 1.00 88.62 87 ILE A O 1
ATOM 712 N N . PRO A 1 88 ? 6.343 -1.599 -2.692 1.00 74.00 88 PRO A N 1
ATOM 713 C CA . PRO A 1 88 ? 7.712 -1.642 -2.217 1.00 74.00 88 PRO A CA 1
ATOM 714 C C . PRO A 1 88 ? 8.434 -0.403 -2.732 1.00 74.00 88 PRO A C 1
ATOM 716 O O . PRO A 1 88 ? 8.275 -0.007 -3.888 1.00 74.00 88 PRO A O 1
ATOM 719 N N . LYS A 1 89 ? 9.236 0.220 -1.866 1.00 69.75 89 LYS A N 1
ATOM 720 C CA . LYS A 1 89 ? 10.103 1.314 -2.298 1.00 69.75 89 LYS A CA 1
ATOM 721 C C . LYS A 1 89 ? 10.959 0.806 -3.447 1.00 69.75 89 LYS A C 1
ATOM 723 O O . LYS A 1 89 ? 11.746 -0.123 -3.261 1.00 69.75 89 LYS A O 1
ATOM 728 N N . THR A 1 90 ? 10.809 1.433 -4.607 1.00 73.38 90 THR A N 1
ATOM 729 C CA . THR A 1 90 ? 11.714 1.250 -5.732 1.00 73.38 90 THR A CA 1
ATOM 730 C C . THR A 1 90 ? 13.140 1.396 -5.213 1.00 73.38 90 THR A C 1
ATOM 732 O O . THR A 1 90 ? 13.488 2.420 -4.620 1.00 73.38 90 THR A O 1
ATOM 735 N N . ASN A 1 91 ? 13.972 0.363 -5.366 1.00 79.75 91 ASN A N 1
ATOM 736 C CA . ASN A 1 91 ? 15.379 0.482 -5.011 1.00 79.75 91 ASN A CA 1
ATOM 737 C C . ASN A 1 91 ? 16.062 1.293 -6.108 1.00 79.75 91 ASN A C 1
ATOM 739 O O . ASN A 1 91 ? 16.646 0.744 -7.035 1.00 79.75 91 ASN A O 1
ATOM 743 N N . VAL A 1 92 ? 15.979 2.613 -5.985 1.00 86.06 92 VAL A N 1
ATOM 744 C CA . VAL A 1 92 ? 16.496 3.570 -6.965 1.00 86.06 92 VAL A CA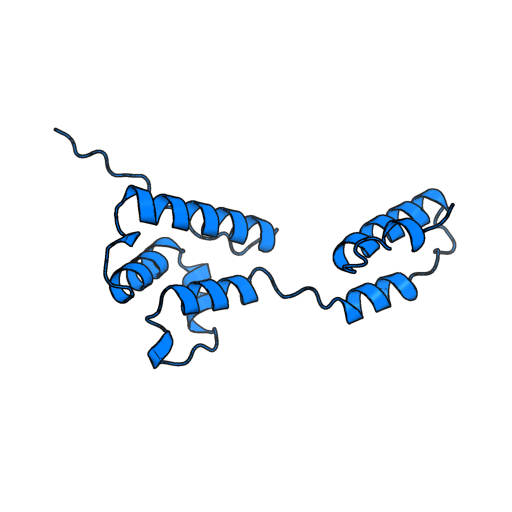 1
ATOM 745 C C . VAL A 1 92 ? 17.958 3.289 -7.324 1.00 86.06 92 VAL A C 1
ATOM 747 O O . VAL A 1 92 ? 18.352 3.475 -8.470 1.00 86.06 92 VAL A O 1
ATOM 750 N N . ILE A 1 93 ? 18.774 2.811 -6.376 1.00 86.69 93 ILE A N 1
ATOM 751 C CA . ILE A 1 93 ? 20.176 2.454 -6.638 1.00 86.69 93 ILE A CA 1
ATOM 752 C C . ILE A 1 93 ? 20.259 1.256 -7.587 1.00 86.69 93 ILE A C 1
ATOM 754 O O . ILE A 1 93 ? 21.033 1.290 -8.541 1.00 86.69 93 ILE A O 1
ATOM 758 N N . TYR A 1 94 ? 19.460 0.219 -7.344 1.00 85.12 94 TYR A N 1
ATOM 759 C CA . TYR A 1 94 ? 19.387 -0.950 -8.215 1.00 85.12 94 TYR A CA 1
ATOM 760 C C . TYR A 1 94 ? 18.830 -0.596 -9.598 1.00 85.12 94 TYR A C 1
ATOM 762 O O . TYR A 1 94 ? 19.435 -0.956 -10.600 1.00 85.12 94 TYR A O 1
ATOM 770 N N . GLU A 1 95 ? 17.750 0.183 -9.670 1.00 89.69 95 GLU A N 1
ATOM 771 C CA . GLU A 1 95 ? 17.176 0.628 -10.947 1.00 89.69 95 GLU A CA 1
ATOM 772 C C . GLU A 1 95 ? 18.184 1.445 -11.761 1.00 89.69 95 GLU A C 1
ATOM 774 O O . GLU A 1 95 ? 18.394 1.190 -12.945 1.00 89.69 95 GLU A O 1
ATOM 779 N N . ARG A 1 96 ? 18.900 2.372 -11.109 1.00 93.06 96 ARG A N 1
ATOM 780 C CA . ARG A 1 96 ? 19.987 3.131 -11.742 1.00 93.06 96 ARG A CA 1
ATOM 781 C C . ARG A 1 96 ? 21.132 2.231 -12.183 1.00 93.06 96 ARG A C 1
ATOM 783 O O . ARG A 1 96 ? 21.725 2.496 -13.221 1.00 93.06 96 ARG A O 1
ATOM 790 N N . TYR A 1 97 ? 21.468 1.194 -11.418 1.00 92.81 97 TYR A N 1
ATOM 791 C CA . TYR A 1 97 ? 22.463 0.207 -11.830 1.00 92.81 97 TYR A CA 1
ATOM 792 C C . TYR A 1 97 ? 22.012 -0.525 -13.099 1.00 92.81 97 TYR A C 1
ATOM 794 O O . TYR A 1 97 ? 22.774 -0.572 -14.060 1.00 92.81 97 TYR A O 1
ATOM 802 N N . VAL A 1 98 ? 20.770 -1.016 -13.144 1.00 92.56 98 VAL A N 1
ATOM 803 C CA . VAL A 1 98 ? 20.202 -1.690 -14.323 1.00 92.56 98 VAL A CA 1
ATOM 804 C C . VAL A 1 98 ? 20.174 -0.750 -15.530 1.00 92.56 98 VAL A C 1
ATOM 806 O O . VAL A 1 98 ? 20.581 -1.147 -16.617 1.00 92.56 98 VAL A O 1
ATOM 809 N N . PHE A 1 99 ? 19.767 0.509 -15.347 1.00 95.25 99 PHE A N 1
ATOM 810 C CA . PHE A 1 99 ? 19.805 1.525 -16.401 1.00 95.25 99 PHE A CA 1
ATOM 811 C C . PHE A 1 99 ? 21.234 1.779 -16.908 1.00 95.25 99 PHE A C 1
ATOM 813 O O . PHE A 1 99 ? 21.473 1.739 -18.109 1.00 95.25 99 PHE A O 1
ATOM 820 N N . ASN A 1 100 ? 22.195 2.008 -16.007 1.00 94.31 100 ASN A N 1
ATOM 821 C CA . ASN A 1 100 ? 23.571 2.370 -16.372 1.00 94.31 100 ASN A CA 1
ATOM 822 C C . ASN A 1 100 ? 24.400 1.198 -16.917 1.00 94.31 100 ASN A C 1
ATOM 824 O O . ASN A 1 100 ? 25.430 1.434 -17.538 1.00 94.31 100 ASN A O 1
ATOM 828 N N . THR A 1 101 ? 23.995 -0.047 -16.654 1.00 94.44 101 THR A N 1
ATOM 829 C CA . THR A 1 101 ? 24.663 -1.263 -17.162 1.00 94.44 101 THR A CA 1
ATOM 830 C C . THR A 1 101 ? 23.899 -1.929 -18.306 1.00 94.44 101 THR A C 1
ATOM 832 O O . THR A 1 101 ? 24.275 -3.002 -18.769 1.00 94.44 101 THR A O 1
ATOM 835 N N . SER A 1 102 ? 22.810 -1.312 -18.761 1.00 93.00 102 SER A N 1
ATOM 836 C CA . SER A 1 102 ? 22.029 -1.803 -19.883 1.00 93.00 102 SER A CA 1
ATOM 837 C C . SER A 1 102 ? 22.719 -1.446 -21.198 1.00 93.00 102 SER A C 1
ATOM 839 O O . SER A 1 102 ? 22.573 -0.322 -21.665 1.00 93.00 102 SER A O 1
ATOM 841 N N . ASP A 1 103 ? 23.361 -2.422 -21.833 1.00 94.31 103 ASP A N 1
ATOM 842 C CA . ASP A 1 103 ? 23.927 -2.290 -23.179 1.00 94.31 103 ASP A CA 1
ATOM 843 C C . ASP A 1 103 ? 22.910 -2.629 -24.286 1.00 94.31 103 ASP A C 1
ATOM 845 O O . ASP A 1 103 ? 21.916 -3.333 -24.057 1.00 94.31 103 ASP A O 1
ATOM 849 N N . GLN A 1 104 ? 23.161 -2.135 -25.504 1.00 94.81 104 GLN A N 1
ATOM 850 C CA . GLN A 1 104 ? 22.410 -2.517 -26.705 1.00 94.81 104 GLN A CA 1
ATOM 851 C C . GLN A 1 104 ? 22.689 -3.986 -27.044 1.00 94.81 104 GLN A C 1
ATOM 853 O O . GLN A 1 104 ? 23.845 -4.403 -27.144 1.00 94.81 104 GLN A O 1
ATOM 858 N N . LEU A 1 105 ? 21.638 -4.779 -27.262 1.00 93.62 105 LEU A N 1
ATOM 859 C CA . LEU A 1 105 ? 21.812 -6.178 -27.662 1.00 93.62 105 LEU A CA 1
ATOM 860 C C . LEU A 1 105 ? 22.268 -6.282 -29.125 1.00 93.62 105 LEU A C 1
ATOM 862 O O . LEU A 1 105 ? 21.906 -5.463 -29.964 1.00 93.62 105 LEU A O 1
ATOM 866 N N . GLN A 1 106 ? 22.994 -7.353 -29.459 1.00 92.44 106 GLN A N 1
ATOM 867 C CA . GLN A 1 106 ? 23.581 -7.556 -30.793 1.00 92.44 106 GLN A CA 1
ATOM 868 C C . GLN A 1 106 ? 22.559 -7.508 -31.948 1.00 92.44 106 GLN A C 1
ATOM 870 O O . GLN A 1 106 ? 22.910 -7.142 -33.066 1.00 92.44 106 GLN A O 1
ATOM 875 N N . SER A 1 107 ? 21.301 -7.866 -31.683 1.00 93.69 107 SER A N 1
ATOM 876 C CA . SER A 1 107 ? 20.197 -7.857 -32.650 1.00 93.69 107 SER A CA 1
ATOM 877 C C . SER A 1 107 ? 19.146 -6.771 -32.384 1.00 93.69 107 SER A C 1
ATOM 879 O O . SER A 1 107 ? 18.088 -6.778 -33.010 1.00 93.69 107 SER A O 1
ATOM 881 N N . GLU A 1 108 ? 19.377 -5.878 -31.422 1.00 94.00 108 GLU A N 1
ATOM 882 C CA . GLU A 1 108 ? 18.439 -4.815 -31.060 1.00 94.00 108 GLU A CA 1
ATOM 883 C C . GLU A 1 108 ? 18.712 -3.576 -31.916 1.00 94.00 108 GLU A C 1
ATOM 885 O O . GLU A 1 108 ? 19.833 -3.076 -31.964 1.00 94.00 108 GLU A O 1
ATOM 890 N N . GLY A 1 109 ? 17.691 -3.071 -32.611 1.00 95.56 109 GLY A N 1
ATOM 891 C CA . GLY A 1 109 ? 17.793 -1.801 -33.331 1.00 95.56 109 GLY A CA 1
ATOM 892 C C . GLY A 1 109 ? 17.940 -0.621 -32.366 1.00 95.56 109 GLY A C 1
ATOM 893 O O . GLY A 1 109 ? 17.415 -0.661 -31.255 1.00 95.56 109 GLY A O 1
ATOM 894 N N . VAL A 1 110 ? 18.609 0.450 -32.799 1.00 93.00 110 VAL A N 1
ATOM 895 C CA . VAL A 1 110 ? 18.884 1.629 -31.953 1.00 93.00 110 VAL A CA 1
ATOM 896 C C . VAL A 1 110 ? 17.598 2.235 -31.378 1.00 93.00 110 VAL A C 1
ATOM 898 O O . VAL A 1 110 ? 17.537 2.507 -30.183 1.00 93.00 110 VAL A O 1
ATOM 901 N N . ASP A 1 111 ? 16.536 2.359 -32.177 1.00 93.38 111 ASP A N 1
ATOM 902 C CA . ASP A 1 111 ? 15.250 2.897 -31.706 1.00 93.38 111 ASP A CA 1
ATOM 903 C C . ASP A 1 111 ? 14.613 2.033 -30.607 1.00 93.38 111 ASP A C 1
ATOM 905 O O . ASP A 1 111 ? 14.022 2.543 -29.647 1.00 93.38 111 ASP A O 1
ATOM 909 N N . VAL A 1 112 ? 14.758 0.708 -30.724 1.00 94.56 112 VAL A N 1
ATOM 910 C CA . VAL A 1 112 ? 14.261 -0.260 -29.735 1.00 94.56 112 VAL A CA 1
ATOM 911 C C . VAL A 1 112 ? 15.062 -0.135 -28.441 1.00 94.56 112 VAL A C 1
ATOM 913 O O . VAL A 1 112 ? 14.474 -0.042 -27.363 1.00 94.56 112 VAL A O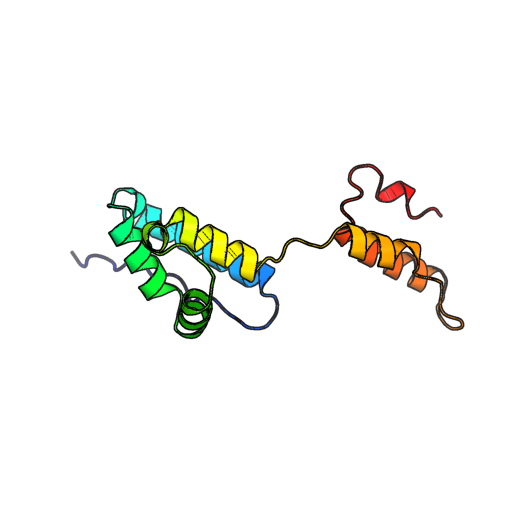 1
ATOM 916 N N . TYR A 1 113 ? 16.385 -0.017 -28.556 1.00 94.38 113 TYR A N 1
ATOM 917 C CA . TYR A 1 113 ? 17.282 0.200 -27.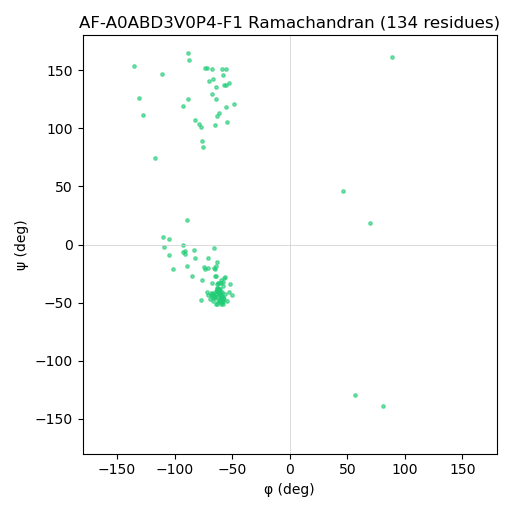426 1.00 94.38 113 TYR A CA 1
ATOM 918 C C . TYR A 1 113 ? 16.977 1.507 -26.678 1.00 94.38 113 TYR A C 1
ATOM 920 O O . TYR A 1 113 ? 16.793 1.502 -25.459 1.00 94.38 113 TYR A O 1
ATOM 928 N N . VAL A 1 114 ? 16.825 2.622 -27.399 1.00 93.31 114 VAL A N 1
ATOM 929 C CA . VAL A 1 114 ? 16.466 3.928 -26.821 1.00 93.31 114 VAL A CA 1
ATOM 930 C C . VAL A 1 114 ? 15.102 3.868 -26.131 1.00 93.31 114 VAL A C 1
ATOM 932 O O . VAL A 1 114 ? 14.936 4.405 -25.034 1.00 93.31 114 VAL A O 1
ATOM 935 N N . THR A 1 115 ? 14.125 3.184 -26.729 1.00 92.56 115 THR A N 1
ATOM 936 C CA . THR A 1 115 ? 12.802 2.984 -26.118 1.00 92.56 115 THR A CA 1
ATOM 937 C C . THR A 1 115 ? 12.901 2.187 -24.816 1.00 92.56 115 THR A C 1
ATOM 939 O O . THR A 1 115 ? 12.291 2.565 -23.812 1.00 92.56 115 THR A O 1
ATOM 942 N N . ARG A 1 116 ? 13.719 1.129 -24.789 1.00 94.06 116 ARG A N 1
ATOM 943 C CA . ARG A 1 116 ? 13.965 0.321 -23.588 1.00 94.06 116 ARG A CA 1
ATOM 944 C C . ARG A 1 116 ? 14.639 1.132 -22.481 1.00 94.06 116 ARG A C 1
ATOM 946 O O . ARG A 1 116 ? 14.170 1.098 -21.343 1.00 94.06 116 ARG A O 1
ATOM 953 N N . LEU A 1 117 ? 15.669 1.918 -22.806 1.00 94.56 117 LEU A N 1
ATOM 954 C CA . LEU A 1 117 ? 16.314 2.831 -21.855 1.00 94.56 117 LEU A CA 1
ATOM 955 C C . LEU A 1 117 ? 15.326 3.855 -21.281 1.00 94.56 117 LEU A C 1
ATOM 957 O O . LEU A 1 117 ? 15.343 4.115 -20.076 1.00 94.56 117 LEU A O 1
ATOM 961 N N . ARG A 1 118 ? 14.423 4.406 -22.107 1.00 92.12 118 ARG A N 1
ATOM 962 C CA . ARG A 1 118 ? 13.369 5.327 -21.639 1.00 92.12 118 ARG A CA 1
ATOM 963 C C . ARG A 1 118 ? 12.460 4.643 -20.621 1.00 92.12 118 ARG A C 1
ATOM 965 O O . ARG A 1 118 ? 12.182 5.241 -19.585 1.00 92.12 118 ARG A O 1
ATOM 972 N N . GLY A 1 119 ? 12.078 3.38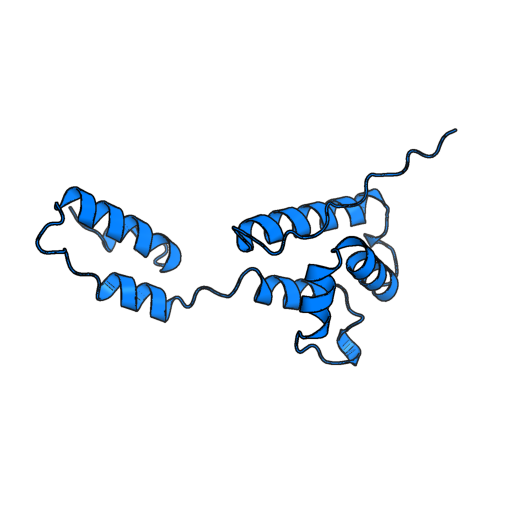9 -20.866 1.00 89.06 119 GLY A N 1
ATOM 973 C CA . GLY A 1 119 ? 11.326 2.571 -19.912 1.00 89.06 119 GLY A CA 1
ATOM 974 C C . GLY A 1 119 ? 12.050 2.396 -18.574 1.00 89.06 119 GLY A C 1
ATOM 975 O O . GLY A 1 119 ? 11.478 2.703 -17.530 1.00 89.06 119 GLY A O 1
ATOM 976 N N . LEU A 1 120 ? 13.322 1.984 -18.606 1.00 91.06 120 LEU A N 1
ATOM 977 C CA . LEU A 1 120 ? 14.154 1.800 -17.406 1.00 91.06 120 LEU A CA 1
ATOM 978 C C . LEU A 1 120 ? 14.357 3.106 -16.618 1.00 91.06 120 LEU A C 1
ATOM 980 O O . LEU A 1 120 ? 14.421 3.100 -15.393 1.00 91.06 120 LEU A O 1
ATOM 984 N N . SER A 1 121 ? 14.415 4.252 -17.300 1.00 92.31 121 SER A N 1
ATOM 985 C CA . SER A 1 121 ? 14.614 5.550 -16.643 1.00 92.31 121 SER A CA 1
ATOM 986 C C . SER A 1 121 ? 13.458 5.969 -15.720 1.00 92.31 121 SER A C 1
ATOM 988 O O . SER A 1 121 ? 13.666 6.794 -14.828 1.00 92.31 121 SER A O 1
ATOM 990 N N . ASN A 1 122 ? 12.257 5.403 -15.900 1.00 88.75 122 ASN A N 1
ATOM 991 C CA . ASN A 1 122 ? 11.053 5.791 -15.158 1.00 88.75 122 ASN A CA 1
ATOM 992 C C . ASN A 1 122 ? 11.126 5.433 -13.667 1.00 88.75 122 ASN A C 1
ATOM 994 O O . ASN A 1 122 ? 10.604 6.172 -12.837 1.00 88.75 122 ASN A O 1
ATOM 998 N N . SER A 1 123 ? 11.792 4.331 -13.320 1.00 86.50 123 SER A N 1
ATOM 999 C CA . SER A 1 123 ? 11.985 3.868 -11.939 1.00 86.50 123 SER A CA 1
ATOM 1000 C C . SER A 1 123 ? 13.273 4.409 -11.297 1.00 86.50 123 SER A C 1
ATOM 1002 O O . SER A 1 123 ? 13.508 4.230 -10.105 1.00 86.50 123 SER A O 1
ATOM 1004 N N . CYS A 1 124 ? 14.114 5.117 -12.058 1.00 88.19 124 CYS A N 1
ATOM 1005 C CA . CYS A 1 124 ? 15.422 5.598 -11.602 1.00 88.19 124 CYS A CA 1
ATOM 1006 C C . CYS A 1 124 ? 15.384 6.920 -10.813 1.00 88.19 124 CYS A C 1
ATOM 1008 O O . CYS A 1 124 ? 16.434 7.386 -10.356 1.00 88.19 124 CYS A O 1
ATOM 1010 N N . GLU A 1 125 ? 14.218 7.564 -10.698 1.00 89.69 125 GLU A N 1
ATOM 1011 C CA . GLU A 1 125 ? 14.037 8.859 -10.022 1.00 89.69 125 GLU A CA 1
ATOM 1012 C C . GLU A 1 125 ? 15.109 9.900 -10.415 1.00 89.69 125 GLU A C 1
ATOM 1014 O O . GLU A 1 125 ? 15.718 10.558 -9.570 1.00 89.69 125 GLU A O 1
ATOM 1019 N N . PHE A 1 126 ? 15.407 10.037 -11.713 1.00 89.88 126 PHE A N 1
ATOM 1020 C CA . PHE A 1 126 ? 16.395 11.016 -12.199 1.00 89.88 126 PHE A CA 1
ATOM 1021 C C . PHE A 1 126 ? 15.913 12.474 -12.094 1.00 89.88 126 PHE A C 1
ATOM 1023 O O . PHE A 1 126 ? 16.702 13.404 -12.271 1.00 89.88 126 PHE A O 1
ATOM 1030 N N . GLY A 1 127 ? 14.625 12.694 -11.819 1.00 88.12 127 GLY A N 1
ATOM 1031 C CA . GLY A 1 127 ? 14.036 14.025 -11.720 1.00 88.12 127 GLY A CA 1
ATOM 1032 C C . GLY A 1 127 ? 14.258 14.836 -12.998 1.00 88.12 127 GLY A C 1
ATOM 1033 O O . GLY A 1 127 ? 14.013 14.366 -14.108 1.00 88.12 127 GLY A O 1
ATOM 1034 N N . THR A 1 128 ? 14.770 16.059 -12.857 1.00 89.19 128 THR A N 1
ATOM 1035 C CA . THR A 1 128 ? 15.031 16.962 -13.991 1.00 89.19 128 THR A CA 1
ATOM 1036 C C . THR A 1 128 ? 16.097 16.444 -14.960 1.00 89.19 128 THR A C 1
ATOM 1038 O O . THR A 1 128 ? 16.130 16.885 -16.111 1.00 89.19 128 THR A O 1
ATOM 1041 N N . LEU A 1 129 ? 16.936 15.492 -14.536 1.00 88.50 129 LEU A N 1
ATOM 1042 C CA . LEU A 1 129 ? 18.000 14.918 -15.360 1.00 88.50 129 LEU A CA 1
ATOM 1043 C C . LEU A 1 1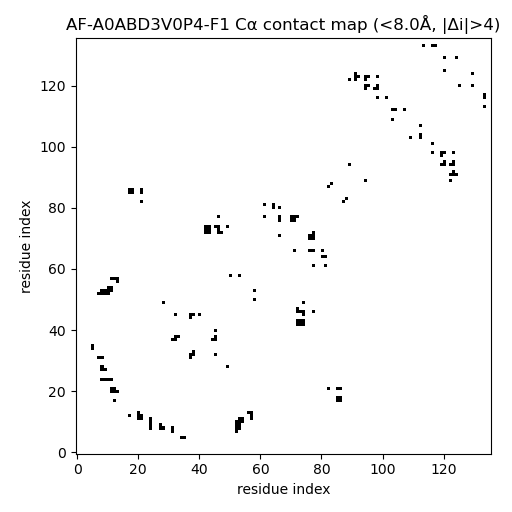29 ? 17.512 13.815 -16.300 1.00 88.50 129 LEU A C 1
ATOM 1045 O O . LEU A 1 129 ? 18.257 13.443 -17.199 1.00 88.50 129 LEU A O 1
ATOM 1049 N N . GLN A 1 130 ? 16.281 13.310 -16.157 1.00 87.50 130 GLN A N 1
ATOM 1050 C CA . GLN A 1 130 ? 15.810 12.135 -16.904 1.00 87.50 130 GLN A CA 1
ATOM 1051 C C . GLN A 1 130 ? 15.996 12.268 -18.426 1.00 87.50 130 GLN A C 1
ATOM 1053 O O . GLN A 1 130 ? 16.463 11.338 -19.075 1.00 87.50 130 GLN A O 1
ATOM 1058 N N . ARG A 1 131 ? 15.721 13.453 -18.991 1.00 84.38 131 ARG A N 1
ATOM 1059 C CA . ARG A 1 131 ? 15.925 13.732 -20.427 1.00 84.38 131 ARG A CA 1
ATOM 1060 C C . ARG A 1 131 ? 17.393 13.833 -20.849 1.00 84.38 131 ARG A C 1
ATOM 1062 O O . ARG A 1 131 ? 17.676 13.736 -22.029 1.00 84.38 131 ARG A O 1
ATOM 1069 N N . GLN A 1 132 ? 18.314 14.077 -19.920 1.00 87.44 132 GLN A N 1
ATOM 1070 C CA . GLN A 1 132 ? 19.747 14.184 -20.212 1.00 87.44 132 GLN A CA 1
ATOM 1071 C C . GLN A 1 132 ? 20.470 12.837 -20.137 1.00 87.44 132 GLN A C 1
ATOM 1073 O O . GLN A 1 132 ? 21.578 12.734 -20.665 1.00 87.44 132 GLN A O 1
ATOM 1078 N N . MET A 1 133 ? 19.859 11.846 -19.475 1.00 90.75 133 MET A N 1
ATOM 1079 C CA . MET A 1 133 ? 20.410 10.496 -19.313 1.00 90.75 133 MET A CA 1
ATOM 1080 C C . MET A 1 133 ? 20.345 9.671 -20.602 1.00 90.75 133 MET A C 1
ATOM 1082 O O . MET A 1 133 ? 21.091 8.711 -20.745 1.00 90.75 133 MET A O 1
ATOM 1086 N N . ILE A 1 134 ? 19.467 10.044 -21.534 1.00 89.00 134 ILE A N 1
ATOM 1087 C CA . ILE A 1 134 ? 19.316 9.412 -22.845 1.00 89.00 134 ILE A CA 1
ATOM 1088 C C . ILE A 1 134 ? 19.398 10.540 -23.864 1.00 89.00 134 ILE A C 1
ATOM 1090 O O . ILE A 1 134 ? 18.523 11.405 -23.882 1.00 89.00 134 ILE A O 1
ATOM 1094 N N . ARG A 1 135 ? 20.473 10.570 -24.650 1.00 79.12 135 ARG A N 1
ATOM 1095 C CA . ARG A 1 135 ? 20.722 11.607 -25.656 1.00 79.12 135 ARG A CA 1
ATOM 1096 C C . ARG A 1 135 ? 20.592 11.011 -27.049 1.00 79.12 135 ARG A C 1
ATOM 1098 O O . ARG A 1 135 ? 20.895 9.833 -27.227 1.00 79.12 135 ARG A O 1
ATOM 1105 N N . ASP A 1 136 ? 20.110 11.848 -27.957 1.00 60.72 136 ASP A N 1
ATOM 1106 C CA . ASP A 1 136 ? 19.960 11.556 -29.383 1.00 60.72 136 ASP A CA 1
ATOM 1107 C C . ASP A 1 136 ? 21.323 11.313 -30.055 1.00 60.72 136 ASP A C 1
ATOM 1109 O O . ASP A 1 136 ? 22.316 11.964 -29.636 1.00 60.72 136 ASP A O 1
#

Nearest PDB structures (foldseek):
  5na2-assembly1_B  TM=5.694E-01  e=5.164E+00  Feline immunodeficiency virus (isolate Petaluma)
  7no0-assembly1_A  TM=3.305E-01  e=2.785E+00  Rous sarcoma virus - Prague C
  6hww-assembly1_A  TM=3.223E-01  e=9.578E+00  Murine leukemia virus

pLDDT: mean 90.59, std 10.03, range [37.38, 97.88]

Radius of gyration: 20.84 Å; Cα contacts (8 Å, |Δi|>4): 106; chains: 1; bounding box: 62×30×54 Å

Organism: Sinanodonta woodiana (NCBI:txid1069815)

Sequence (136 aa):
MTSGKLPVPFPMEVKGNLSDNWTFFESQWDNYEIATGLDKKEDNIRAATLLSVMGRECYRIFQHLYIPDGDRKKLSTILKALKEHFIPKTNVIYERYVFNTSDQLQSEGVDVYVTRLRGLSNSCEFGTLQRQMIRD

Solvent-accessible surface area (backbone atoms only — not comparable to full-atom values): 8054 Å² total; per-residue (Å²): 131,83,80,74,77,75,81,75,57,72,50,47,52,92,64,83,63,33,48,63,35,47,55,51,35,53,53,40,46,55,52,47,30,59,75,72,52,42,71,79,47,58,50,54,59,44,27,54,50,50,61,69,45,34,33,72,68,46,43,56,51,56,72,72,52,94,62,61,78,89,41,70,46,36,40,70,55,50,53,49,56,50,44,50,65,46,45,56,78,71,57,36,69,57,36,40,46,54,50,76,67,60,73,78,52,98,88,54,52,68,72,57,42,53,52,51,52,57,59,43,50,70,60,29,74,49,68,92,47,51,72,71,77,59,75,134